Protein AF-A0A409X8K0-F1 (afdb_monomer_lite)

Secondary structure (DSSP, 8-state):
---------------PPPHHHHHHHHHHHTS-S-HHHHHHHHH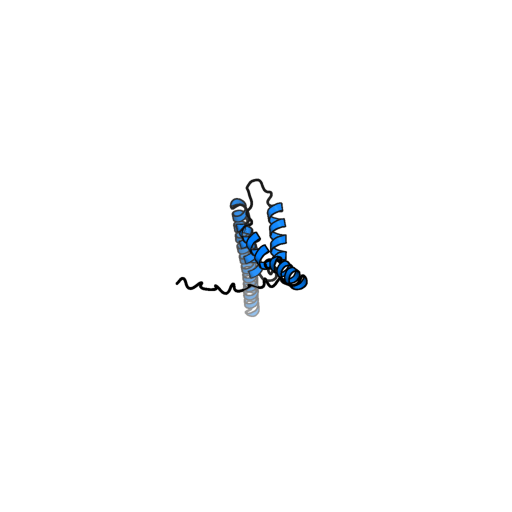HH----TTS-HHHHHHHHHHHHHHTT---SSHHHHHHHHHHHHHHS-HHHHHHHHHHHHHHHHHHHHHHHHHHHHHHHHHHHHHHHHT-

Structure (mmCIF, N/CA/C/O backbone):
data_AF-A0A409X8K0-F1
#
_entry.id   AF-A0A409X8K0-F1
#
loop_
_atom_site.group_PDB
_atom_site.id
_atom_site.type_symbol
_atom_site.label_atom_id
_atom_site.label_alt_id
_atom_site.label_comp_id
_atom_site.label_asym_id
_atom_site.label_entity_id
_atom_site.label_seq_id
_atom_site.pdbx_PDB_ins_code
_atom_site.Cartn_x
_atom_site.Cartn_y
_atom_site.Cartn_z
_atom_site.occupancy
_atom_site.B_iso_or_equiv
_atom_site.auth_seq_id
_atom_site.auth_comp_id
_atom_site.auth_asym_id
_atom_site.auth_atom_id
_atom_site.pdbx_PDB_model_num
ATOM 1 N N . MET A 1 1 ? 76.490 24.840 -34.925 1.00 41.62 1 MET A N 1
ATOM 2 C CA . MET A 1 1 ? 76.430 24.156 -33.615 1.00 41.62 1 MET A CA 1
ATOM 3 C C . MET A 1 1 ? 74.956 24.057 -33.229 1.00 41.62 1 MET A C 1
ATOM 5 O O . MET A 1 1 ? 74.386 25.059 -32.830 1.00 41.62 1 MET A O 1
ATOM 9 N N . ILE A 1 2 ? 74.296 22.920 -33.472 1.00 39.78 2 ILE A N 1
ATOM 10 C CA . ILE A 1 2 ? 72.886 22.712 -33.094 1.00 39.78 2 ILE A CA 1
ATOM 11 C C . ILE A 1 2 ? 72.825 21.398 -32.321 1.00 39.78 2 ILE A C 1
ATOM 13 O O . ILE A 1 2 ? 73.057 20.325 -32.876 1.00 39.78 2 ILE A O 1
ATOM 17 N N . SER A 1 3 ? 72.592 21.518 -31.015 1.00 45.78 3 SER A N 1
ATOM 18 C CA . SER A 1 3 ? 72.443 20.399 -30.090 1.00 45.78 3 SER A CA 1
ATOM 19 C C . SER A 1 3 ? 71.072 19.762 -30.308 1.00 45.78 3 SER A C 1
ATOM 21 O O . SER A 1 3 ? 70.040 20.393 -30.089 1.00 45.78 3 SER A O 1
ATOM 23 N N . ARG A 1 4 ? 71.055 18.522 -30.803 1.00 48.59 4 ARG A N 1
ATOM 24 C CA . ARG A 1 4 ? 69.833 17.748 -31.036 1.00 48.59 4 ARG A CA 1
ATOM 25 C C . ARG A 1 4 ? 69.421 17.109 -29.710 1.00 48.59 4 ARG A C 1
ATOM 27 O O . ARG A 1 4 ? 69.979 16.084 -29.324 1.00 48.59 4 ARG A O 1
ATOM 34 N N . MET A 1 5 ? 68.472 17.726 -29.006 1.00 49.81 5 MET A N 1
ATOM 35 C CA . MET A 1 5 ? 67.848 17.121 -27.828 1.00 49.81 5 MET A CA 1
ATOM 36 C C . MET A 1 5 ? 67.133 15.836 -28.257 1.00 49.81 5 MET A C 1
ATOM 38 O O . MET A 1 5 ? 66.250 15.849 -29.112 1.00 49.81 5 MET A O 1
ATOM 42 N N . ARG A 1 6 ? 67.581 14.706 -27.711 1.00 45.50 6 ARG A N 1
ATOM 43 C CA . ARG A 1 6 ? 67.002 13.385 -27.943 1.00 45.50 6 ARG A CA 1
ATOM 44 C C . ARG A 1 6 ? 65.897 13.199 -26.899 1.00 45.50 6 ARG A C 1
ATOM 46 O O . ARG A 1 6 ? 66.184 12.806 -25.773 1.00 45.50 6 ARG A O 1
ATOM 53 N N . GLU A 1 7 ? 64.662 13.546 -27.256 1.00 51.97 7 GLU A N 1
ATOM 54 C CA . GLU A 1 7 ? 63.473 13.227 -26.457 1.00 51.97 7 GLU A CA 1
ATOM 55 C C . GLU A 1 7 ? 63.379 11.709 -26.275 1.00 51.97 7 GLU A C 1
ATOM 57 O O . GLU A 1 7 ? 63.267 10.939 -27.231 1.00 51.97 7 GLU A O 1
ATOM 62 N N . THR A 1 8 ? 63.461 11.262 -25.027 1.00 49.59 8 THR A N 1
ATOM 63 C CA . THR A 1 8 ? 63.184 9.885 -24.641 1.00 49.59 8 THR A CA 1
ATOM 64 C C . THR A 1 8 ? 61.677 9.676 -24.682 1.00 49.59 8 THR A C 1
ATOM 66 O O . THR A 1 8 ? 60.960 9.944 -23.720 1.00 49.59 8 THR A O 1
ATOM 69 N N . ALA A 1 9 ? 61.183 9.194 -25.823 1.00 54.50 9 ALA A N 1
ATOM 70 C CA . ALA A 1 9 ? 59.825 8.689 -25.950 1.00 54.50 9 ALA A CA 1
ATOM 71 C C . ALA A 1 9 ? 59.612 7.583 -24.903 1.00 54.50 9 ALA A C 1
ATOM 73 O O . ALA A 1 9 ? 60.082 6.453 -25.064 1.00 54.50 9 ALA A O 1
ATOM 74 N N . ARG A 1 10 ? 58.940 7.914 -23.795 1.00 58.91 10 ARG A N 1
ATOM 75 C CA . ARG A 1 10 ? 58.454 6.919 -22.839 1.00 58.91 10 ARG A CA 1
ATOM 76 C C . ARG A 1 10 ? 57.471 6.037 -23.600 1.00 58.91 10 ARG A C 1
ATOM 78 O O . ARG A 1 10 ? 56.358 6.467 -23.889 1.00 58.91 10 ARG A O 1
ATOM 85 N N . LYS A 1 11 ? 57.900 4.823 -23.956 1.00 54.91 11 LYS A N 1
ATOM 86 C CA . LYS A 1 11 ? 57.008 3.750 -24.399 1.00 54.91 11 LYS A CA 1
ATOM 87 C C . LYS A 1 11 ? 56.011 3.513 -23.270 1.00 54.91 11 LYS A C 1
ATOM 89 O O . LYS A 1 11 ? 56.343 2.865 -22.284 1.00 54.91 11 LYS A O 1
ATOM 94 N N . GLN A 1 12 ? 54.825 4.099 -23.380 1.00 61.06 12 GLN A N 1
ATOM 95 C CA . GLN A 1 12 ? 53.693 3.692 -22.566 1.00 61.06 12 GLN A CA 1
ATOM 96 C C . GLN A 1 12 ? 53.283 2.326 -23.101 1.00 61.06 12 GLN A C 1
ATOM 98 O O . GLN A 1 12 ? 52.688 2.216 -24.171 1.00 61.06 12 GLN A O 1
ATOM 103 N N . THR A 1 13 ? 53.722 1.277 -22.416 1.00 52.31 13 THR A N 1
ATOM 104 C CA . THR A 1 13 ? 53.214 -0.067 -22.652 1.00 52.31 13 THR A CA 1
ATOM 105 C C . THR A 1 13 ? 51.751 -0.035 -22.238 1.00 52.31 13 THR A C 1
ATOM 107 O O . THR A 1 13 ? 51.448 0.183 -21.069 1.00 52.31 13 THR A O 1
ATOM 110 N N . ILE A 1 14 ? 50.846 -0.150 -23.207 1.00 60.72 14 ILE A N 1
ATOM 111 C CA . ILE A 1 14 ? 49.424 -0.319 -22.924 1.00 60.72 14 ILE A CA 1
ATOM 112 C C . ILE A 1 14 ? 49.300 -1.717 -22.321 1.00 60.72 14 ILE A C 1
ATOM 114 O O . ILE A 1 14 ? 49.441 -2.710 -23.037 1.00 60.72 14 ILE A O 1
ATOM 118 N N . GLU A 1 15 ? 49.139 -1.792 -21.002 1.00 67.25 15 GLU A N 1
ATOM 119 C CA . GLU A 1 15 ? 48.734 -3.027 -20.338 1.00 67.25 15 GLU A CA 1
ATOM 120 C C . GLU A 1 15 ? 47.298 -3.312 -20.764 1.00 67.25 15 GLU A C 1
ATOM 122 O O . GLU A 1 15 ? 46.357 -2.620 -20.376 1.00 67.25 15 GLU A O 1
ATOM 127 N N . TRP A 1 16 ? 47.151 -4.286 -21.654 1.00 65.25 16 TRP A N 1
ATOM 128 C CA . TRP A 1 16 ? 45.851 -4.836 -21.984 1.00 65.25 16 TRP A CA 1
ATOM 129 C C . TRP A 1 16 ? 45.476 -5.786 -20.857 1.00 65.25 16 TRP A C 1
ATOM 131 O O . TRP A 1 16 ? 46.192 -6.757 -20.610 1.00 65.25 16 TRP A O 1
ATOM 141 N N . ASP A 1 17 ? 44.376 -5.473 -20.178 1.00 75.25 17 ASP A N 1
ATOM 142 C CA . ASP A 1 17 ? 43.724 -6.383 -19.242 1.00 75.25 17 ASP A CA 1
ATOM 143 C C . ASP A 1 17 ? 43.599 -7.776 -19.877 1.00 75.25 17 ASP A C 1
ATOM 145 O O . ASP A 1 17 ? 43.347 -7.908 -21.084 1.00 75.25 17 ASP A O 1
ATOM 149 N N . THR A 1 18 ? 43.764 -8.825 -19.073 1.00 85.38 18 THR A N 1
ATOM 150 C CA . THR A 1 18 ? 43.462 -10.172 -19.556 1.00 85.38 18 THR A CA 1
ATOM 151 C C . THR A 1 18 ? 41.972 -10.277 -19.891 1.00 85.38 18 THR A C 1
ATOM 153 O O . THR A 1 18 ? 41.151 -9.487 -19.419 1.00 85.38 18 THR A O 1
ATOM 156 N N . LEU A 1 19 ? 41.589 -11.254 -20.719 1.00 80.00 19 LEU A N 1
ATOM 157 C CA . LEU A 1 19 ? 40.172 -11.497 -21.004 1.00 80.00 19 LEU A CA 1
ATOM 158 C C . LEU A 1 19 ? 39.372 -11.714 -19.709 1.00 80.00 19 LEU A C 1
ATOM 160 O O . LEU A 1 19 ? 38.243 -11.244 -19.612 1.00 80.00 19 LEU A O 1
ATOM 164 N N . ASP A 1 20 ? 39.977 -12.362 -18.715 1.00 84.75 20 ASP A N 1
ATOM 165 C CA . ASP A 1 20 ? 39.365 -12.597 -17.410 1.00 84.75 20 ASP A CA 1
ATOM 166 C C . ASP A 1 20 ? 39.173 -11.288 -16.632 1.00 84.75 20 ASP A C 1
ATOM 168 O O . ASP A 1 20 ? 38.080 -11.043 -16.127 1.00 84.75 20 ASP A O 1
ATOM 172 N N . ASP A 1 21 ? 40.169 -10.396 -16.621 1.00 86.81 21 ASP A N 1
ATOM 173 C CA . ASP A 1 21 ? 40.047 -9.066 -16.003 1.00 86.81 21 ASP A CA 1
ATOM 174 C C . ASP A 1 21 ? 38.992 -8.204 -16.709 1.00 86.81 21 ASP A C 1
ATOM 176 O O . ASP A 1 21 ? 38.237 -7.472 -16.065 1.00 86.81 21 ASP A O 1
ATOM 180 N N . PHE A 1 22 ? 38.909 -8.291 -18.040 1.00 83.62 22 PHE A N 1
ATOM 181 C CA . PHE A 1 22 ? 37.873 -7.612 -18.811 1.00 83.62 22 PHE A CA 1
ATOM 182 C C . PHE A 1 22 ? 36.487 -8.156 -18.469 1.00 83.62 22 PHE A C 1
ATOM 184 O O . PHE A 1 22 ? 35.573 -7.369 -18.236 1.00 83.62 22 PHE A O 1
ATOM 191 N N . LEU A 1 23 ? 36.319 -9.480 -18.426 1.00 83.00 23 LEU A N 1
ATOM 192 C CA . LEU A 1 23 ? 35.045 -10.112 -18.097 1.00 83.00 23 LEU A CA 1
ATOM 193 C C . LEU A 1 23 ? 34.636 -9.823 -16.655 1.00 83.00 23 LEU A C 1
ATOM 195 O O . LEU A 1 23 ? 33.467 -9.530 -16.426 1.00 83.00 23 LEU A O 1
ATOM 199 N N . ASP A 1 24 ? 35.566 -9.820 -15.703 1.00 83.25 24 ASP A N 1
ATOM 200 C CA . ASP A 1 24 ? 35.279 -9.466 -14.315 1.00 83.25 24 ASP A CA 1
ATOM 201 C C . ASP A 1 24 ? 34.870 -7.993 -14.193 1.00 83.25 24 ASP A C 1
ATOM 203 O O . ASP A 1 24 ? 33.818 -7.681 -13.637 1.00 83.25 24 ASP A O 1
ATOM 207 N N . LYS A 1 25 ? 35.609 -7.065 -14.816 1.00 81.00 25 LYS A N 1
ATOM 208 C CA . LYS A 1 25 ? 35.229 -5.641 -14.869 1.00 81.00 25 LYS A CA 1
ATOM 209 C C . LYS A 1 25 ? 33.900 -5.424 -15.591 1.00 81.00 25 LYS A C 1
ATOM 211 O O . LYS A 1 25 ? 33.107 -4.590 -15.161 1.00 81.00 25 LYS A O 1
ATOM 216 N N . PHE A 1 26 ? 33.632 -6.170 -16.660 1.00 77.81 26 PHE A N 1
ATOM 217 C CA . PHE A 1 26 ? 32.382 -6.121 -17.413 1.00 77.81 26 PHE A CA 1
ATOM 218 C C . PHE A 1 26 ? 31.219 -6.626 -16.557 1.00 77.81 26 PHE A C 1
ATOM 220 O O . PHE A 1 26 ? 30.237 -5.912 -16.370 1.00 77.81 26 PHE A O 1
ATOM 227 N N . HIS A 1 27 ? 31.341 -7.809 -15.958 1.00 70.38 27 HIS A N 1
ATOM 228 C CA . HIS A 1 27 ? 30.341 -8.345 -15.042 1.00 70.38 27 HIS A CA 1
ATOM 229 C C . HIS A 1 27 ? 30.116 -7.417 -13.850 1.00 70.38 27 HIS A C 1
ATOM 231 O O . HIS A 1 27 ? 28.963 -7.169 -13.513 1.00 70.38 27 HIS A O 1
ATOM 237 N N . ASN A 1 28 ? 31.176 -6.820 -13.300 1.00 71.56 28 ASN A N 1
ATOM 238 C CA . ASN A 1 28 ? 31.095 -5.835 -12.225 1.00 71.56 28 ASN A CA 1
ATOM 239 C C . ASN A 1 28 ? 30.420 -4.522 -12.654 1.00 71.56 28 ASN A C 1
ATOM 241 O O . ASN A 1 28 ? 29.660 -3.937 -11.881 1.00 71.56 28 ASN A O 1
ATOM 245 N N . ALA A 1 29 ? 30.629 -4.076 -13.895 1.00 69.19 29 ALA A N 1
ATOM 246 C CA . ALA A 1 29 ? 29.956 -2.910 -14.467 1.00 69.19 29 ALA A CA 1
ATOM 247 C C . ALA A 1 29 ? 28.459 -3.155 -14.722 1.00 69.19 29 ALA A C 1
ATOM 249 O O . ALA A 1 29 ? 27.661 -2.217 -14.673 1.00 69.19 29 ALA A O 1
ATOM 250 N N . PHE A 1 30 ? 28.073 -4.412 -14.959 1.00 61.88 30 PHE A N 1
ATOM 251 C CA . PHE A 1 30 ? 26.683 -4.853 -15.079 1.00 61.88 30 PHE A CA 1
ATOM 252 C C . PHE A 1 30 ? 26.134 -5.497 -13.797 1.00 61.88 30 PHE A C 1
ATOM 254 O O . PHE A 1 30 ? 24.996 -5.981 -13.810 1.00 61.88 30 PHE A O 1
ATOM 261 N N . THR A 1 31 ? 26.884 -5.468 -12.682 1.00 64.25 31 THR A N 1
ATOM 262 C CA . THR A 1 31 ? 26.384 -5.899 -11.374 1.00 64.25 31 THR A CA 1
ATOM 263 C C . THR A 1 31 ? 25.098 -5.129 -11.118 1.00 64.25 31 THR A C 1
ATOM 265 O O . THR A 1 31 ? 25.102 -3.899 -11.240 1.00 64.25 31 THR A O 1
ATOM 268 N N . PRO A 1 32 ? 23.978 -5.814 -10.815 1.00 58.81 32 PRO A N 1
ATOM 269 C CA . PRO A 1 32 ? 22.696 -5.155 -10.665 1.00 58.81 32 PRO A CA 1
ATOM 270 C C . PRO A 1 32 ? 22.874 -4.000 -9.694 1.00 58.81 32 PRO A C 1
ATOM 272 O O . PRO A 1 32 ? 23.252 -4.221 -8.544 1.00 58.81 32 PRO A O 1
ATOM 275 N N . MET A 1 33 ? 22.628 -2.774 -10.161 1.00 58.66 33 MET A N 1
ATOM 276 C CA . MET A 1 33 ? 22.452 -1.624 -9.287 1.00 58.66 33 MET A CA 1
ATOM 277 C C . MET A 1 33 ? 21.486 -2.090 -8.206 1.00 58.66 33 MET A C 1
ATOM 279 O O . MET A 1 33 ? 20.345 -2.373 -8.565 1.00 58.66 33 MET A O 1
ATOM 283 N N . ASP A 1 34 ? 21.997 -2.285 -6.979 1.00 71.12 34 ASP A N 1
ATOM 284 C CA . ASP A 1 34 ? 21.363 -3.033 -5.882 1.00 71.12 34 ASP A CA 1
ATOM 285 C C . ASP A 1 34 ? 19.854 -3.158 -6.104 1.00 71.12 34 ASP A C 1
ATOM 287 O O . ASP A 1 34 ? 19.151 -2.144 -6.075 1.00 71.12 34 ASP A O 1
ATOM 291 N N . LYS A 1 35 ? 19.375 -4.365 -6.454 1.00 77.31 35 LYS A N 1
ATOM 292 C CA . LYS A 1 35 ? 17.986 -4.588 -6.907 1.00 77.31 35 LYS A CA 1
ATOM 293 C C . LYS A 1 35 ? 16.986 -3.976 -5.927 1.00 77.31 35 LYS A C 1
ATOM 295 O O . LYS A 1 35 ? 15.972 -3.431 -6.359 1.00 77.31 35 LYS A O 1
ATOM 300 N N . THR A 1 36 ? 17.346 -3.974 -4.646 1.00 83.38 36 THR A N 1
ATOM 301 C CA . THR A 1 36 ? 16.643 -3.309 -3.554 1.00 83.38 36 THR A CA 1
ATOM 302 C C . THR A 1 36 ? 16.559 -1.800 -3.773 1.00 83.38 36 THR A C 1
ATOM 304 O O . THR A 1 36 ? 15.472 -1.228 -3.862 1.00 83.38 36 THR A O 1
ATOM 307 N N . ARG A 1 37 ? 17.711 -1.139 -3.929 1.00 84.62 37 ARG A N 1
ATOM 308 C CA . ARG A 1 37 ? 17.827 0.301 -4.197 1.00 84.62 37 ARG A CA 1
ATOM 309 C C . ARG A 1 37 ? 17.142 0.706 -5.501 1.00 84.62 37 ARG A C 1
ATOM 311 O O . ARG A 1 37 ? 16.478 1.739 -5.551 1.00 84.62 37 ARG A O 1
ATOM 318 N N . SER A 1 38 ? 17.288 -0.093 -6.553 1.00 89.06 38 SER A N 1
ATOM 319 C CA . SER A 1 38 ? 16.643 0.141 -7.847 1.00 89.06 38 SER A CA 1
ATOM 320 C C . SER A 1 38 ? 15.118 0.063 -7.727 1.00 89.06 38 SER A C 1
ATOM 322 O O . SER A 1 38 ? 14.413 0.990 -8.129 1.00 89.06 38 SER A O 1
ATOM 324 N N . ALA A 1 39 ? 14.602 -0.981 -7.071 1.00 91.12 39 ALA A N 1
ATOM 325 C CA . ALA A 1 39 ? 13.176 -1.130 -6.814 1.00 91.12 39 ALA A CA 1
ATOM 326 C C . ALA A 1 39 ? 12.626 0.013 -5.950 1.00 91.12 39 ALA A C 1
ATOM 328 O O . ALA A 1 39 ? 11.582 0.574 -6.276 1.00 91.12 39 ALA A O 1
ATOM 329 N N . MET A 1 40 ? 13.356 0.429 -4.911 1.00 91.44 40 MET A N 1
ATOM 330 C CA . MET A 1 40 ? 12.984 1.574 -4.079 1.00 91.44 40 MET A CA 1
ATOM 331 C C . MET A 1 40 ? 12.891 2.873 -4.897 1.00 91.44 40 MET A C 1
ATOM 333 O O . MET A 1 40 ? 11.913 3.616 -4.780 1.00 91.44 40 MET A O 1
ATOM 337 N N . ASN A 1 41 ? 13.864 3.135 -5.773 1.00 91.19 41 ASN A N 1
ATOM 338 C CA . ASN A 1 41 ? 13.838 4.300 -6.661 1.00 91.19 41 ASN A CA 1
ATOM 339 C C . ASN A 1 41 ? 12.634 4.266 -7.617 1.00 91.19 41 ASN A C 1
ATOM 341 O O . ASN A 1 41 ? 11.979 5.288 -7.837 1.00 91.19 41 ASN A O 1
ATOM 345 N N . GLU A 1 42 ? 12.305 3.094 -8.159 1.00 94.38 42 GLU A N 1
ATOM 346 C CA . GLU A 1 42 ? 11.133 2.907 -9.017 1.00 94.38 42 GLU A CA 1
ATOM 347 C C . GLU A 1 42 ? 9.814 3.105 -8.252 1.00 94.38 42 GLU A C 1
ATOM 349 O O . GLU A 1 42 ? 8.907 3.753 -8.775 1.00 94.38 42 GLU A O 1
ATOM 354 N N . ILE A 1 43 ? 9.707 2.644 -6.998 1.00 94.31 43 ILE A N 1
ATOM 355 C CA . ILE A 1 43 ? 8.539 2.909 -6.134 1.00 94.31 43 ILE A CA 1
ATOM 356 C C . ILE A 1 43 ? 8.352 4.415 -5.950 1.00 94.31 43 ILE A C 1
ATOM 358 O O . ILE A 1 43 ? 7.245 4.932 -6.109 1.00 94.31 43 ILE A O 1
ATOM 362 N N . GLN A 1 44 ? 9.433 5.142 -5.656 1.00 92.50 44 GLN A N 1
ATOM 363 C CA . GLN A 1 44 ? 9.372 6.590 -5.448 1.00 92.50 44 GLN A CA 1
ATOM 364 C C . GLN A 1 44 ? 8.908 7.347 -6.695 1.00 92.50 44 GLN A C 1
ATOM 366 O O . GLN A 1 44 ? 8.244 8.381 -6.566 1.00 92.50 44 GLN A O 1
ATOM 371 N N . ARG A 1 45 ? 9.220 6.830 -7.887 1.00 94.69 45 ARG A N 1
ATOM 372 C CA . ARG A 1 45 ? 8.846 7.407 -9.188 1.00 94.69 45 ARG A CA 1
ATOM 373 C C . ARG A 1 45 ? 7.497 6.919 -9.710 1.00 94.69 45 ARG A C 1
ATOM 375 O O . ARG A 1 45 ? 6.940 7.546 -10.610 1.00 94.69 45 ARG A O 1
ATOM 382 N N . LEU A 1 46 ? 6.951 5.836 -9.158 1.00 95.62 46 LEU A N 1
ATOM 383 C CA . LEU A 1 46 ? 5.678 5.273 -9.590 1.00 95.62 46 LEU A CA 1
ATOM 384 C C . LEU A 1 46 ? 4.555 6.292 -9.381 1.00 95.62 46 LEU A C 1
ATOM 386 O O . LEU A 1 46 ? 4.319 6.748 -8.263 1.00 95.62 46 LEU A O 1
ATOM 390 N N . ARG A 1 47 ? 3.861 6.659 -10.460 1.00 95.81 47 ARG A N 1
ATOM 391 C CA . ARG A 1 47 ? 2.718 7.581 -10.437 1.00 95.81 47 ARG A CA 1
ATOM 392 C C . ARG A 1 47 ? 1.641 7.107 -11.407 1.00 95.81 47 ARG A C 1
ATOM 394 O O . ARG A 1 47 ? 1.921 6.853 -12.580 1.00 95.81 47 ARG A O 1
ATOM 401 N N . GLN A 1 48 ? 0.403 7.024 -10.934 1.00 95.81 48 GLN A N 1
ATOM 402 C CA . GLN A 1 48 ? -0.757 6.721 -11.757 1.00 95.81 48 GLN A CA 1
ATOM 403 C C . GLN A 1 48 ? -1.036 7.885 -12.706 1.00 95.81 48 GLN A C 1
ATOM 405 O O . GLN A 1 48 ? -1.276 9.014 -12.282 1.00 95.81 48 GLN A O 1
ATOM 410 N N . LYS A 1 49 ? -1.059 7.592 -14.007 1.00 93.81 49 LYS A N 1
ATOM 411 C CA . LYS A 1 49 ? -1.551 8.531 -15.020 1.00 93.81 49 LYS A CA 1
ATOM 412 C C . LYS A 1 49 ? -3.078 8.403 -15.143 1.00 93.81 49 LYS A C 1
ATOM 414 O O . LYS A 1 49 ? -3.579 7.293 -14.978 1.00 93.81 49 LYS A O 1
ATOM 419 N N . PRO A 1 50 ? -3.821 9.465 -15.513 1.00 89.75 50 PRO A N 1
ATOM 420 C CA . PRO A 1 50 ? -5.292 9.443 -15.556 1.00 89.75 50 PRO A CA 1
ATOM 421 C C . PRO A 1 50 ? -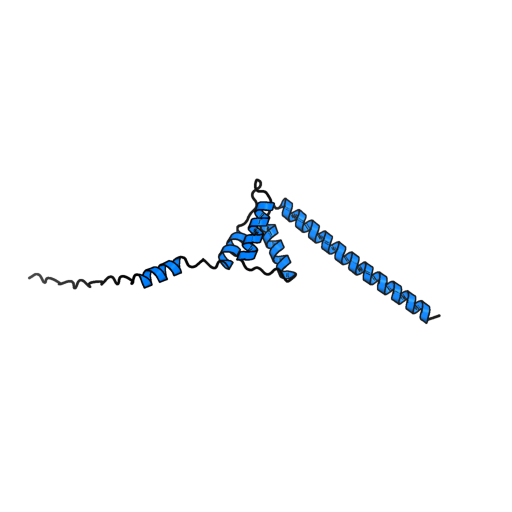5.912 8.314 -16.394 1.00 89.75 50 PRO A C 1
ATOM 423 O O . PRO A 1 50 ? -6.986 7.825 -16.072 1.00 89.75 50 PRO A O 1
ATOM 426 N N . LYS A 1 51 ? -5.226 7.886 -17.460 1.00 92.81 51 LYS A N 1
ATOM 427 C CA . LYS A 1 51 ? -5.683 6.822 -18.371 1.00 92.81 51 LYS A CA 1
ATOM 428 C C . LYS A 1 51 ? -5.237 5.414 -17.951 1.00 92.81 51 LYS A C 1
ATOM 430 O O . LYS A 1 51 ? -5.598 4.444 -18.609 1.00 92.81 51 LYS A O 1
ATOM 435 N N . ILE A 1 52 ? -4.420 5.291 -16.902 1.00 93.25 52 ILE A N 1
ATOM 436 C CA . ILE A 1 52 ? -3.908 4.006 -16.421 1.00 93.25 52 ILE A CA 1
ATOM 437 C C . ILE A 1 52 ? -4.827 3.480 -15.319 1.00 93.25 52 ILE A C 1
ATOM 439 O O . ILE A 1 52 ? -5.105 4.163 -14.328 1.00 93.25 52 ILE A O 1
ATOM 443 N N . LYS A 1 53 ? -5.260 2.231 -15.499 1.00 94.94 53 LYS A N 1
ATOM 444 C CA . LYS A 1 53 ? -6.037 1.467 -14.525 1.00 94.94 53 LYS A CA 1
ATOM 445 C C . LYS A 1 53 ? -5.277 1.325 -13.205 1.00 94.94 53 LYS A C 1
ATOM 447 O O . LYS A 1 53 ? -4.064 1.104 -13.196 1.00 94.94 53 LYS A O 1
ATOM 452 N N . VAL A 1 54 ? -5.985 1.447 -12.084 1.00 92.81 54 VAL A N 1
ATOM 453 C CA . VAL A 1 54 ? -5.364 1.383 -10.752 1.00 92.81 54 VAL A CA 1
ATOM 454 C C . VAL A 1 54 ? -4.762 0.001 -10.486 1.00 92.81 54 VAL A C 1
ATOM 456 O O . VAL A 1 54 ? -3.714 -0.097 -9.858 1.00 92.81 54 VAL A O 1
ATOM 459 N N . GLU A 1 55 ? -5.345 -1.056 -11.049 1.00 94.81 55 GLU A N 1
ATOM 460 C CA . GLU A 1 55 ? -4.876 -2.439 -10.945 1.00 94.81 55 GLU A CA 1
ATOM 461 C C . GLU A 1 55 ? -3.459 -2.599 -11.505 1.00 94.81 55 GLU A C 1
ATOM 463 O O . GLU A 1 55 ? -2.627 -3.291 -10.921 1.00 94.81 55 GLU A O 1
ATOM 468 N N . THR A 1 56 ? -3.140 -1.898 -12.598 1.00 95.94 56 THR A N 1
ATOM 469 C CA . THR A 1 56 ? -1.787 -1.886 -13.171 1.00 95.94 56 THR A CA 1
ATOM 470 C C . THR A 1 56 ? -0.781 -1.275 -12.197 1.00 95.94 56 THR A C 1
ATOM 472 O O . THR A 1 56 ? 0.330 -1.785 -12.050 1.00 95.94 56 THR A O 1
ATOM 475 N N . ILE A 1 57 ? -1.174 -0.206 -11.501 1.00 96.25 57 ILE A N 1
ATOM 476 C CA . ILE A 1 57 ? -0.337 0.448 -10.490 1.00 96.25 57 ILE A CA 1
ATOM 477 C C . ILE A 1 57 ? -0.184 -0.446 -9.262 1.00 96.25 57 ILE A C 1
ATOM 479 O O . ILE A 1 57 ? 0.932 -0.600 -8.782 1.00 96.25 57 ILE A O 1
ATOM 483 N N . ILE A 1 58 ? -1.259 -1.095 -8.806 1.00 95.19 58 ILE A N 1
ATOM 484 C CA . ILE A 1 58 ? -1.233 -2.046 -7.686 1.00 95.19 58 ILE A CA 1
ATOM 485 C C . ILE A 1 58 ? -0.276 -3.201 -7.982 1.00 95.19 58 ILE A C 1
ATOM 487 O O . ILE A 1 58 ? 0.582 -3.508 -7.157 1.00 95.19 58 ILE A O 1
ATOM 491 N N . ASN A 1 59 ? -0.387 -3.824 -9.155 1.00 96.75 59 ASN A N 1
ATOM 492 C CA . ASN A 1 59 ? 0.455 -4.962 -9.517 1.00 96.75 59 ASN A CA 1
ATOM 493 C C . ASN A 1 59 ? 1.928 -4.558 -9.628 1.00 96.75 59 ASN A C 1
ATOM 495 O O . ASN A 1 59 ? 2.794 -5.245 -9.088 1.00 96.75 59 ASN A O 1
ATOM 499 N N . ARG A 1 60 ? 2.217 -3.409 -10.258 1.00 95.62 60 ARG A N 1
ATOM 500 C CA . ARG A 1 60 ? 3.588 -2.887 -10.342 1.00 95.62 60 ARG A CA 1
ATOM 501 C C . ARG A 1 60 ? 4.141 -2.523 -8.966 1.00 95.62 60 ARG A C 1
ATOM 503 O O . ARG A 1 60 ? 5.289 -2.836 -8.680 1.00 95.62 60 ARG A O 1
ATOM 510 N N . PHE A 1 61 ? 3.332 -1.905 -8.112 1.00 95.62 61 PHE A N 1
ATOM 511 C CA . PHE A 1 61 ? 3.722 -1.569 -6.748 1.00 95.62 61 PHE A CA 1
ATOM 512 C C . PHE A 1 61 ? 4.060 -2.828 -5.940 1.00 95.62 61 PHE A C 1
ATOM 514 O O . PHE A 1 61 ? 5.145 -2.897 -5.376 1.00 95.62 61 PHE A O 1
ATOM 521 N N . LYS A 1 62 ? 3.197 -3.855 -5.952 1.00 94.25 62 LYS A N 1
ATOM 522 C CA . LYS A 1 62 ? 3.441 -5.138 -5.263 1.00 94.25 62 LYS A CA 1
ATOM 523 C C . LYS A 1 62 ? 4.742 -5.805 -5.708 1.00 94.25 62 LYS A C 1
ATOM 525 O O . LYS A 1 62 ? 5.516 -6.247 -4.865 1.00 94.25 62 LYS A O 1
ATOM 530 N N . LEU A 1 63 ? 4.992 -5.842 -7.017 1.00 94.12 63 LEU A N 1
ATOM 531 C CA . LEU A 1 63 ? 6.226 -6.402 -7.569 1.00 94.12 63 LEU A CA 1
ATOM 532 C C . LEU A 1 63 ? 7.462 -5.663 -7.039 1.00 94.12 63 LEU A C 1
ATOM 534 O O . LEU A 1 63 ? 8.414 -6.288 -6.582 1.00 94.12 63 LEU A O 1
ATOM 538 N N . LEU A 1 64 ? 7.434 -4.329 -7.072 1.00 93.81 64 LEU A N 1
ATOM 539 C CA . LEU A 1 64 ? 8.555 -3.515 -6.613 1.00 93.81 64 LEU A CA 1
ATOM 540 C C . LEU A 1 64 ? 8.769 -3.614 -5.100 1.00 93.81 64 LEU A C 1
ATOM 542 O O . LEU A 1 64 ? 9.912 -3.651 -4.664 1.00 93.81 64 LEU A O 1
ATOM 546 N N . VAL A 1 65 ? 7.699 -3.692 -4.308 1.00 92.62 65 VAL A N 1
ATOM 547 C CA . VAL A 1 65 ? 7.767 -3.920 -2.854 1.00 92.62 65 VAL A CA 1
ATOM 548 C C . VAL A 1 65 ? 8.484 -5.237 -2.548 1.00 92.62 65 VAL A C 1
ATOM 550 O O . VAL A 1 65 ? 9.373 -5.252 -1.700 1.00 92.62 65 VAL A O 1
ATOM 553 N N . GLY A 1 66 ? 8.165 -6.306 -3.288 1.00 90.00 66 GLY A N 1
ATOM 554 C CA . GLY A 1 66 ? 8.855 -7.593 -3.168 1.00 90.00 66 GLY A CA 1
ATOM 555 C C . GLY A 1 66 ? 10.335 -7.513 -3.557 1.00 90.00 66 GLY A C 1
ATOM 556 O O . GLY A 1 66 ? 11.190 -8.013 -2.835 1.00 90.00 66 GLY A O 1
ATOM 557 N N . HIS A 1 67 ? 10.665 -6.824 -4.653 1.00 89.62 67 HIS A N 1
ATOM 558 C CA . HIS A 1 67 ? 12.063 -6.616 -5.063 1.00 89.62 67 HIS A CA 1
ATOM 559 C C . HIS A 1 67 ? 12.859 -5.720 -4.105 1.00 89.62 67 HIS A C 1
ATOM 561 O O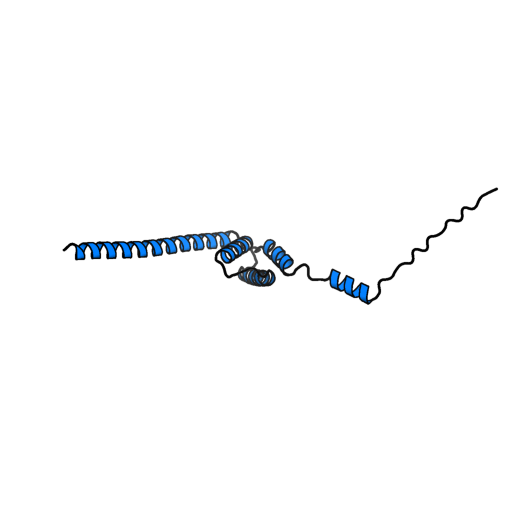 . HIS A 1 67 ? 14.071 -5.877 -3.988 1.00 89.62 67 HIS A O 1
ATOM 567 N N . ALA A 1 68 ? 12.190 -4.780 -3.437 1.00 88.81 68 ALA A N 1
ATOM 568 C CA . ALA A 1 68 ? 12.775 -3.906 -2.428 1.00 88.81 68 ALA A CA 1
ATOM 569 C C . ALA A 1 68 ? 12.887 -4.573 -1.047 1.00 88.81 68 ALA A C 1
ATOM 571 O O . ALA A 1 68 ? 13.357 -3.923 -0.117 1.00 88.81 68 ALA A O 1
ATOM 572 N N . ASN A 1 69 ? 12.448 -5.832 -0.911 1.00 85.88 69 ASN A N 1
ATOM 573 C CA . ASN A 1 69 ? 12.421 -6.580 0.345 1.00 85.88 69 ASN A CA 1
ATOM 574 C C . ASN A 1 69 ? 11.829 -5.763 1.510 1.00 85.88 69 ASN A C 1
ATOM 576 O O . ASN A 1 69 ? 12.360 -5.753 2.621 1.00 85.88 69 ASN A O 1
ATOM 580 N N . LEU A 1 70 ? 10.764 -5.004 1.234 1.00 85.88 70 LEU A N 1
ATOM 581 C CA . LEU A 1 70 ? 10.109 -4.199 2.259 1.00 85.88 70 LEU A CA 1
ATOM 582 C C . LEU A 1 70 ? 9.311 -5.113 3.182 1.00 85.88 70 LEU A C 1
ATOM 584 O O . LEU A 1 70 ? 8.527 -5.937 2.709 1.00 85.88 70 LEU A O 1
ATOM 588 N N . GLY A 1 71 ? 9.499 -4.929 4.490 1.00 81.00 71 GLY A N 1
ATOM 589 C CA . GLY A 1 71 ? 8.758 -5.660 5.509 1.00 81.00 71 GLY A CA 1
ATOM 590 C C . GLY A 1 71 ? 7.248 -5.519 5.321 1.00 81.00 71 GLY A C 1
ATOM 591 O O . GLY A 1 71 ? 6.751 -4.496 4.845 1.00 81.00 71 GLY A O 1
ATOM 592 N N . THR A 1 72 ? 6.515 -6.564 5.689 1.00 84.62 72 THR A N 1
ATOM 593 C CA . THR A 1 72 ? 5.043 -6.592 5.713 1.00 84.62 72 THR A CA 1
A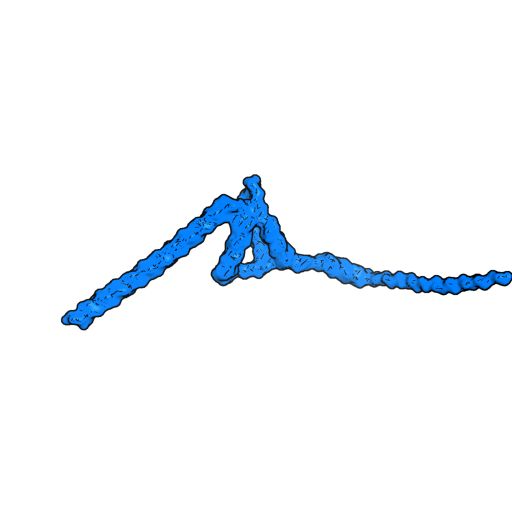TOM 594 C C . THR A 1 72 ? 4.533 -7.220 7.008 1.00 84.62 72 THR A C 1
ATOM 596 O O . THR A 1 72 ? 3.435 -7.765 7.041 1.00 84.62 72 THR A O 1
ATOM 599 N N . GLU A 1 73 ? 5.346 -7.219 8.063 1.00 84.50 73 GLU A N 1
ATOM 600 C CA . GLU A 1 73 ? 5.057 -7.972 9.286 1.00 84.50 73 GLU A CA 1
ATOM 601 C C . GLU A 1 73 ? 4.520 -7.058 10.385 1.00 84.50 73 GLU A C 1
ATOM 603 O O . GLU A 1 73 ? 3.580 -7.417 11.095 1.00 84.50 73 GLU A O 1
ATOM 608 N N . THR A 1 74 ? 5.061 -5.845 10.501 1.00 87.31 74 THR A N 1
ATOM 609 C CA . THR A 1 74 ? 4.709 -4.926 11.587 1.00 87.31 74 THR A CA 1
ATOM 610 C C . THR A 1 74 ? 3.672 -3.887 11.162 1.00 87.31 74 THR A C 1
ATOM 612 O O . THR A 1 74 ? 3.525 -3.551 9.987 1.00 87.31 74 THR A O 1
ATOM 615 N N . GLU A 1 75 ? 2.933 -3.315 12.117 1.00 83.75 75 GLU A N 1
ATOM 616 C CA . GLU A 1 75 ? 1.998 -2.210 11.835 1.00 83.75 75 GLU A CA 1
ATOM 617 C C . GLU A 1 75 ? 2.717 -0.977 11.244 1.00 83.75 75 GLU A C 1
ATOM 619 O O . GLU A 1 75 ? 2.160 -0.265 10.398 1.00 83.75 75 GLU A O 1
ATOM 624 N N . LEU A 1 76 ? 3.976 -0.755 11.638 1.00 82.69 76 LEU A N 1
ATOM 625 C CA . LEU A 1 76 ? 4.830 0.302 11.099 1.00 82.69 76 LEU A CA 1
ATOM 626 C C . LEU A 1 76 ? 5.135 0.065 9.613 1.00 82.69 76 LEU A C 1
ATOM 628 O O . LEU A 1 76 ? 4.991 0.988 8.807 1.00 82.69 76 LEU A O 1
ATOM 632 N N . ASP A 1 77 ? 5.458 -1.174 9.242 1.00 87.38 77 ASP A N 1
ATOM 633 C CA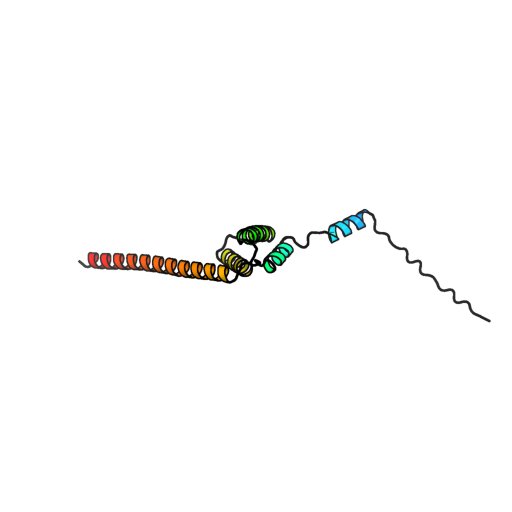 . ASP A 1 77 ? 5.710 -1.563 7.853 1.00 87.38 77 ASP A CA 1
ATOM 634 C C . ASP A 1 77 ? 4.488 -1.309 6.969 1.00 87.38 77 ASP A C 1
ATOM 636 O O . ASP A 1 77 ? 4.567 -0.645 5.932 1.00 87.38 77 ASP A O 1
ATOM 640 N N . HIS A 1 78 ? 3.316 -1.762 7.421 1.00 87.75 78 HIS A N 1
ATOM 641 C CA . HIS A 1 78 ? 2.058 -1.547 6.709 1.00 87.75 78 HIS A CA 1
ATOM 642 C C . HIS A 1 78 ? 1.748 -0.056 6.546 1.00 87.75 78 HIS A C 1
ATOM 644 O O . HIS A 1 78 ? 1.330 0.384 5.472 1.00 87.75 78 HIS A O 1
ATOM 650 N N . THR A 1 79 ? 1.986 0.746 7.585 1.00 89.19 79 THR A N 1
ATOM 651 C CA . THR A 1 79 ? 1.787 2.201 7.535 1.00 89.19 79 THR A CA 1
ATOM 652 C C . THR A 1 79 ? 2.716 2.855 6.511 1.00 89.19 79 THR A C 1
ATOM 654 O O . THR A 1 79 ? 2.286 3.718 5.734 1.00 89.19 79 THR A O 1
ATOM 657 N N . HIS A 1 80 ? 3.976 2.420 6.460 1.00 90.50 80 HIS A N 1
ATOM 658 C CA . HIS A 1 80 ? 4.950 2.903 5.489 1.00 90.50 80 HIS A CA 1
ATOM 659 C C . HIS A 1 80 ? 4.550 2.538 4.051 1.00 90.50 80 HIS A C 1
ATOM 661 O O . HIS A 1 80 ? 4.510 3.409 3.178 1.00 90.50 80 HIS A O 1
ATOM 667 N N . LEU A 1 81 ? 4.153 1.285 3.814 1.00 92.75 81 LEU A N 1
ATOM 668 C CA . LEU A 1 81 ? 3.699 0.804 2.507 1.00 92.75 81 LEU A CA 1
ATOM 669 C C . LEU A 1 81 ? 2.444 1.525 2.018 1.00 92.75 81 LEU A C 1
ATOM 671 O O . LEU A 1 81 ? 2.384 1.924 0.855 1.00 92.75 81 LEU A O 1
ATOM 675 N N . ILE A 1 82 ? 1.464 1.756 2.895 1.00 92.56 82 ILE A N 1
ATOM 676 C CA . ILE A 1 82 ? 0.261 2.520 2.539 1.00 92.56 82 ILE A CA 1
ATOM 677 C C . ILE A 1 82 ? 0.636 3.952 2.151 1.00 92.56 82 ILE A C 1
ATOM 679 O O . ILE A 1 82 ? 0.125 4.471 1.159 1.00 92.56 82 ILE A O 1
ATOM 683 N N . SER A 1 83 ? 1.563 4.575 2.880 1.00 92.31 83 SER A N 1
ATOM 684 C CA . SER A 1 83 ? 2.025 5.936 2.589 1.00 92.31 83 SER A CA 1
ATOM 685 C C . SER A 1 83 ? 2.741 6.026 1.236 1.00 92.31 83 SER A C 1
ATOM 687 O O . SER A 1 83 ? 2.514 6.966 0.470 1.00 92.31 83 SER A O 1
ATOM 689 N N . LEU A 1 84 ? 3.587 5.044 0.906 1.00 94.50 84 LEU A N 1
ATOM 690 C CA . LEU A 1 84 ? 4.226 4.945 -0.409 1.00 94.50 84 LEU A CA 1
ATOM 691 C C . LEU A 1 84 ? 3.194 4.709 -1.517 1.00 94.50 84 LEU A C 1
ATOM 693 O O . LEU A 1 84 ? 3.232 5.374 -2.554 1.00 94.50 84 LEU A O 1
ATOM 697 N N . PHE A 1 85 ? 2.232 3.817 -1.283 1.00 94.75 85 PHE A N 1
ATOM 698 C CA . PHE A 1 85 ? 1.192 3.506 -2.254 1.00 94.75 85 PHE A CA 1
ATOM 699 C C . PHE A 1 85 ? 0.283 4.710 -2.534 1.00 94.75 85 PHE A C 1
ATOM 701 O O . PHE A 1 85 ? 0.000 5.005 -3.695 1.00 94.75 85 PHE A O 1
ATOM 708 N N . GLN A 1 86 ? -0.110 5.468 -1.506 1.00 95.00 86 GLN A N 1
ATOM 709 C CA . GLN A 1 86 ? -0.906 6.692 -1.652 1.00 95.00 86 GLN A CA 1
ATOM 710 C C . GLN A 1 86 ? -0.226 7.730 -2.553 1.00 95.00 86 GLN A C 1
ATOM 712 O O . GLN A 1 86 ? -0.901 8.370 -3.356 1.00 95.00 86 GLN A O 1
ATOM 717 N N . LYS A 1 87 ? 1.106 7.856 -2.483 1.00 95.06 87 LYS A N 1
ATOM 718 C CA . LYS A 1 87 ? 1.884 8.732 -3.379 1.00 95.06 87 LYS A CA 1
ATOM 719 C C . LYS A 1 87 ? 1.915 8.235 -4.826 1.00 95.06 87 LYS A C 1
ATOM 721 O O . LYS A 1 87 ? 2.213 9.017 -5.726 1.00 95.06 87 LYS A O 1
ATOM 726 N N . SER A 1 88 ? 1.635 6.952 -5.052 1.00 94.75 88 SER A N 1
ATOM 727 C CA . SER A 1 88 ? 1.694 6.321 -6.371 1.00 94.75 88 SER A CA 1
ATOM 728 C C . SER A 1 88 ? 0.379 6.347 -7.150 1.00 94.75 88 SER A C 1
ATOM 730 O O . SER A 1 88 ? 0.395 6.112 -8.356 1.00 94.75 88 SER A O 1
ATOM 732 N N . ILE A 1 89 ? -0.746 6.671 -6.508 1.00 95.56 89 ILE A N 1
ATOM 733 C CA . ILE A 1 89 ? -2.081 6.697 -7.125 1.00 95.56 89 ILE A CA 1
ATOM 734 C C . ILE A 1 89 ? -2.621 8.121 -7.280 1.00 95.56 89 ILE A C 1
ATOM 736 O O . ILE A 1 89 ? -2.037 9.088 -6.794 1.00 95.56 89 ILE A O 1
ATOM 740 N N . LEU A 1 90 ? -3.756 8.262 -7.968 1.00 96.00 90 LEU A N 1
ATOM 741 C CA . LEU A 1 90 ? -4.413 9.560 -8.116 1.00 96.00 90 LEU A CA 1
ATOM 742 C C . LEU A 1 90 ? -4.843 10.139 -6.751 1.00 96.00 90 LEU A C 1
ATOM 744 O O . LEU A 1 90 ? -5.380 9.396 -5.922 1.00 96.00 90 LEU A O 1
ATOM 748 N N . PRO A 1 91 ? -4.725 11.468 -6.537 1.00 93.44 91 PRO A N 1
ATOM 749 C CA . PRO A 1 91 ? -5.101 12.108 -5.272 1.00 93.44 91 PRO A CA 1
ATOM 750 C C . PRO A 1 91 ? -6.544 11.823 -4.838 1.00 93.44 91 PRO A C 1
ATOM 752 O O . PRO A 1 91 ? -6.826 11.640 -3.657 1.00 93.44 91 PRO A O 1
ATOM 755 N N . THR A 1 92 ? -7.467 11.722 -5.796 1.00 93.00 92 THR A N 1
ATOM 756 C CA . THR A 1 92 ? -8.877 11.397 -5.535 1.00 93.00 92 THR A CA 1
ATOM 757 C C . THR A 1 92 ? -9.053 10.011 -4.915 1.00 93.00 92 THR A C 1
ATOM 759 O O . THR A 1 92 ? -9.901 9.834 -4.042 1.00 93.00 92 THR A O 1
ATOM 762 N N . LEU A 1 93 ? -8.242 9.034 -5.327 1.00 92.81 93 LEU A N 1
ATOM 763 C CA . LEU A 1 93 ? -8.240 7.686 -4.763 1.00 92.81 93 LEU A CA 1
ATOM 764 C C . LEU A 1 93 ? -7.496 7.649 -3.425 1.00 92.81 93 LEU A C 1
ATOM 766 O O . LEU A 1 93 ? -8.001 7.053 -2.475 1.00 92.81 93 LEU A O 1
ATOM 770 N N . ALA A 1 94 ? -6.360 8.343 -3.312 1.00 93.19 94 ALA A N 1
ATOM 771 C CA . ALA A 1 94 ? -5.623 8.463 -2.054 1.00 93.19 94 ALA A CA 1
ATOM 772 C C . ALA A 1 94 ? -6.501 9.047 -0.931 1.00 93.19 94 ALA A C 1
ATOM 774 O O . ALA A 1 94 ? -6.548 8.498 0.170 1.00 93.19 94 ALA A O 1
ATOM 775 N N . ASN A 1 95 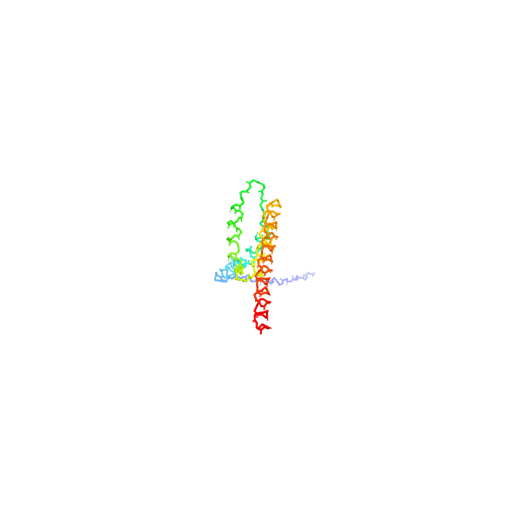? -7.293 10.080 -1.233 1.00 93.31 95 ASN A N 1
ATOM 776 C CA . ASN A 1 95 ? -8.236 10.672 -0.283 1.00 93.31 95 ASN A CA 1
ATOM 777 C C . ASN A 1 95 ? -9.306 9.677 0.191 1.00 93.31 95 ASN A C 1
ATOM 779 O O . ASN A 1 95 ? -9.653 9.662 1.372 1.00 93.31 95 ASN A O 1
ATOM 783 N N . LYS A 1 96 ? -9.806 8.805 -0.696 1.00 92.31 96 LYS A N 1
ATOM 784 C CA . LYS A 1 96 ? -10.754 7.748 -0.305 1.00 92.31 96 LYS A CA 1
ATOM 785 C C . LYS A 1 96 ? -10.121 6.756 0.674 1.00 92.31 96 LYS A C 1
ATOM 787 O O . LYS A 1 96 ? -10.769 6.391 1.653 1.00 92.31 96 LYS A O 1
ATOM 792 N N . ILE A 1 97 ? -8.859 6.374 0.456 1.00 90.25 97 ILE A N 1
ATOM 793 C CA . ILE A 1 97 ? -8.113 5.500 1.378 1.00 90.25 97 ILE A CA 1
ATOM 794 C C . ILE A 1 97 ? -7.995 6.158 2.759 1.00 90.25 97 ILE A C 1
ATOM 796 O O . ILE A 1 97 ? -8.321 5.522 3.760 1.00 90.25 97 ILE A O 1
ATOM 800 N N . ILE A 1 98 ? -7.615 7.440 2.821 1.00 89.12 98 ILE A N 1
ATOM 801 C CA . ILE A 1 98 ? -7.517 8.196 4.083 1.00 89.12 98 ILE A CA 1
ATOM 802 C C . ILE A 1 98 ? -8.859 8.197 4.831 1.00 89.12 98 ILE A C 1
ATOM 804 O O . ILE A 1 98 ? -8.903 7.979 6.045 1.00 89.12 98 ILE A O 1
ATOM 808 N N . THR A 1 99 ? -9.970 8.412 4.122 1.00 92.00 99 THR A N 1
ATOM 809 C CA . THR A 1 99 ? -11.308 8.385 4.728 1.00 92.00 99 THR A CA 1
ATOM 810 C C . THR A 1 99 ? -11.633 7.010 5.316 1.00 92.00 99 THR A C 1
ATOM 812 O O . THR A 1 99 ? -12.106 6.941 6.451 1.00 92.00 99 THR A O 1
ATOM 815 N N . ILE A 1 100 ? -11.338 5.918 4.604 1.00 88.94 100 ILE A N 1
ATOM 816 C CA . ILE A 1 100 ? -11.550 4.548 5.107 1.00 88.94 100 ILE A CA 1
ATOM 817 C C . ILE A 1 100 ? -10.704 4.289 6.361 1.00 88.94 100 ILE A C 1
ATOM 819 O O . ILE A 1 100 ? -11.231 3.814 7.366 1.00 88.94 100 ILE A O 1
ATOM 823 N N . GLN A 1 101 ? -9.422 4.670 6.352 1.00 89.00 101 GLN A N 1
ATOM 824 C CA . GLN A 1 101 ? -8.539 4.528 7.517 1.00 89.00 101 GLN A CA 1
ATOM 825 C C . GLN A 1 101 ? -9.072 5.288 8.740 1.00 89.00 101 GLN A C 1
ATOM 827 O O . GLN A 1 101 ? -9.050 4.778 9.862 1.00 89.00 101 GLN A O 1
ATOM 832 N N . ARG A 1 102 ? -9.609 6.496 8.530 1.00 91.12 102 ARG A N 1
ATOM 833 C CA . ARG A 1 102 ? -10.228 7.296 9.595 1.00 91.12 102 ARG A CA 1
ATOM 834 C C . ARG A 1 102 ? -11.447 6.597 10.193 1.00 91.12 102 ARG A C 1
ATOM 836 O O . ARG A 1 102 ? -11.587 6.567 11.415 1.00 91.12 102 ARG A O 1
ATOM 843 N N . TRP A 1 103 ? -12.320 6.049 9.351 1.00 94.12 103 TRP A N 1
ATOM 844 C CA . TRP A 1 103 ? -13.494 5.303 9.807 1.00 94.12 103 TRP A CA 1
ATOM 845 C C . TRP A 1 103 ? -13.108 4.053 10.584 1.00 94.12 103 TRP A C 1
ATOM 847 O O . TRP A 1 103 ? -13.627 3.837 11.677 1.00 94.12 103 TRP A O 1
ATOM 857 N N . TYR A 1 104 ? -12.142 3.290 10.081 1.00 91.12 104 TYR A N 1
ATOM 858 C CA . TYR A 1 104 ? -11.629 2.110 10.767 1.00 91.12 104 TYR A CA 1
ATOM 859 C C . TYR A 1 104 ? -11.131 2.439 12.184 1.00 91.12 104 TYR A C 1
ATOM 861 O O . TYR A 1 104 ? -11.516 1.777 13.149 1.00 91.12 104 TYR A O 1
ATOM 869 N N . LYS A 1 105 ? -10.362 3.528 12.342 1.00 91.75 105 LYS A N 1
ATOM 870 C CA . LYS A 1 105 ? -9.894 3.988 13.660 1.00 91.75 105 LYS A CA 1
ATOM 871 C C . LYS A 1 105 ? -11.053 4.319 14.606 1.00 91.75 105 LYS A C 1
ATOM 873 O O . LYS A 1 105 ? -11.018 3.917 15.768 1.00 91.75 105 LYS A O 1
ATOM 878 N N . LYS A 1 106 ? -12.086 5.011 14.112 1.00 93.88 106 LYS A N 1
ATOM 879 C CA . LYS A 1 106 ? -13.284 5.340 14.905 1.00 93.88 106 LYS A CA 1
ATOM 880 C C . LYS A 1 106 ? -14.028 4.088 15.364 1.00 93.88 106 LYS A C 1
ATOM 882 O O . LYS A 1 106 ? -14.393 4.002 16.531 1.00 93.88 106 LYS A O 1
ATOM 887 N N . VAL A 1 107 ? -14.220 3.115 14.474 1.00 94.12 107 VAL A N 1
ATOM 888 C CA . VAL A 1 107 ? -14.908 1.856 14.800 1.00 94.12 107 VAL A CA 1
ATOM 889 C C . VAL A 1 107 ? -14.117 1.052 15.832 1.00 94.12 107 VAL A C 1
ATOM 891 O O . VAL A 1 107 ? -14.700 0.587 16.809 1.00 94.12 107 VAL A O 1
ATOM 894 N N . LYS A 1 108 ? -12.789 0.947 15.679 1.00 93.12 108 LYS A N 1
ATOM 895 C CA . LYS A 1 108 ? -11.919 0.280 16.662 1.00 93.12 108 LYS A CA 1
ATOM 896 C C . LYS A 1 108 ? -12.050 0.927 18.044 1.00 93.12 108 LYS A C 1
ATOM 898 O O . LYS A 1 108 ? -12.256 0.220 19.024 1.00 93.12 108 LYS A O 1
ATOM 903 N N . GLN A 1 109 ? -11.996 2.259 18.111 1.00 93.94 109 GLN A N 1
ATOM 904 C CA . GLN A 1 109 ? -12.157 3.003 19.362 1.00 93.94 109 GLN A CA 1
ATOM 905 C C . GLN A 1 109 ? -13.539 2.786 19.987 1.00 93.94 109 GLN A C 1
ATOM 907 O O . GLN A 1 109 ? -13.634 2.507 21.178 1.00 93.94 109 GLN A O 1
ATOM 912 N N . PHE A 1 110 ? -14.602 2.879 19.187 1.00 93.88 110 PHE A N 1
ATOM 913 C CA . PHE A 1 110 ? -15.962 2.653 19.662 1.00 93.88 110 PHE A CA 1
ATOM 914 C C . PHE A 1 110 ? -16.129 1.247 20.250 1.00 93.88 110 PHE A C 1
ATOM 916 O O . PHE A 1 110 ? -16.637 1.107 21.357 1.00 93.88 110 PHE A O 1
ATOM 923 N N . ASN A 1 111 ? -15.645 0.215 19.554 1.00 92.69 111 ASN A N 1
ATOM 924 C CA . ASN A 1 111 ? -15.716 -1.167 20.024 1.00 92.69 111 ASN A CA 1
ATOM 925 C C . ASN A 1 111 ? -14.947 -1.373 21.340 1.00 92.69 111 ASN A C 1
ATOM 927 O O . ASN A 1 111 ? -15.454 -2.017 22.255 1.00 92.69 111 ASN A O 1
ATOM 931 N N . THR A 1 112 ? -13.746 -0.799 21.469 1.00 94.25 112 THR A N 1
ATOM 932 C CA . THR A 1 112 ? -12.985 -0.840 22.727 1.00 94.25 112 THR A CA 1
ATOM 933 C C . THR A 1 112 ? -13.749 -0.162 23.863 1.00 94.25 112 THR A C 1
ATOM 935 O O . THR A 1 112 ? -13.901 -0.752 24.929 1.00 94.25 112 THR A O 1
ATOM 938 N N . ASN A 1 113 ? -14.283 1.039 23.630 1.00 93.81 113 ASN A N 1
ATOM 939 C CA . ASN A 1 113 ? -15.053 1.773 24.635 1.00 93.81 113 ASN A CA 1
ATOM 940 C C . ASN A 1 113 ? -16.314 1.011 25.054 1.00 93.81 113 ASN A C 1
ATOM 942 O O . ASN A 1 113 ? -16.640 0.969 26.235 1.00 93.81 113 ASN A O 1
ATOM 946 N N . HIS A 1 114 ? -17.002 0.384 24.099 1.00 94.19 114 HIS A N 1
ATOM 947 C CA . HIS A 1 114 ? -18.176 -0.436 24.372 1.00 94.19 114 HIS A CA 1
ATOM 948 C C . HIS A 1 114 ? -17.834 -1.624 25.280 1.00 94.19 114 HIS A C 1
ATOM 950 O O . HIS A 1 114 ? -18.525 -1.855 26.268 1.00 94.19 114 HIS A O 1
ATOM 956 N N . ARG A 1 115 ? -16.743 -2.345 24.989 1.00 92.88 115 ARG A N 1
ATOM 957 C CA . ARG A 1 115 ? -16.274 -3.462 25.826 1.00 92.88 115 ARG A CA 1
ATOM 958 C C . ARG A 1 115 ? -15.933 -3.012 27.245 1.00 92.88 115 ARG A C 1
ATOM 960 O O . ARG A 1 115 ? -16.357 -3.652 28.196 1.00 92.88 115 ARG A O 1
ATOM 967 N N . LEU A 1 116 ? -15.223 -1.892 27.389 1.00 93.12 116 LEU A N 1
ATOM 968 C CA . LEU A 1 116 ? -14.903 -1.324 28.703 1.00 93.12 116 LEU A CA 1
ATOM 969 C C . LEU A 1 116 ? -16.167 -0.940 29.480 1.00 93.12 116 LEU A C 1
ATOM 971 O O . LEU A 1 116 ? -16.281 -1.248 30.660 1.00 93.12 116 LEU A O 1
ATOM 975 N N . ALA A 1 117 ? -17.143 -0.317 28.817 1.00 92.56 117 ALA A N 1
ATOM 976 C CA . ALA A 1 117 ? -18.408 0.046 29.447 1.00 92.56 117 ALA A CA 1
ATOM 977 C C . ALA A 1 117 ? -19.208 -1.179 29.925 1.00 92.56 117 ALA A C 1
ATOM 979 O O . ALA A 1 117 ? -19.847 -1.110 30.973 1.00 92.56 117 ALA A O 1
ATOM 980 N N . GLN A 1 118 ? -19.165 -2.293 29.186 1.00 91.69 118 GLN A N 1
ATOM 981 C CA . GLN A 1 118 ? -19.783 -3.550 29.621 1.00 91.69 118 GLN A CA 1
ATOM 982 C C . GLN A 1 118 ? -19.116 -4.100 30.886 1.00 91.69 118 GLN A C 1
ATOM 984 O O . GLN A 1 118 ? -19.827 -4.391 31.842 1.00 91.69 118 GLN A O 1
ATOM 989 N N . ILE A 1 119 ? -17.779 -4.137 30.931 1.00 91.50 119 ILE A N 1
ATOM 990 C CA . ILE A 1 119 ? -17.017 -4.592 32.109 1.00 91.50 119 ILE A CA 1
ATOM 991 C C . ILE A 1 119 ? -17.369 -3.749 33.342 1.00 91.50 119 ILE A C 1
ATOM 993 O O . ILE A 1 119 ? -17.768 -4.290 34.367 1.00 91.50 119 ILE A O 1
ATOM 997 N N . PHE A 1 120 ? -17.328 -2.416 33.229 1.00 88.44 120 PHE A N 1
ATOM 998 C CA . PHE A 1 120 ? -17.667 -1.540 34.357 1.00 88.44 120 PHE A CA 1
ATOM 999 C C . PHE A 1 120 ? -19.106 -1.720 34.842 1.00 88.44 120 PHE A C 1
ATOM 1001 O O . PHE A 1 120 ? -19.383 -1.606 36.038 1.00 88.44 120 PHE A O 1
ATOM 1008 N N . LYS A 1 121 ? -20.042 -1.987 33.926 1.00 87.88 121 LYS A N 1
ATOM 1009 C CA . LYS A 1 121 ? -21.434 -2.253 34.287 1.00 87.88 121 LYS A CA 1
ATOM 1010 C C . LYS A 1 121 ? -21.554 -3.553 35.085 1.00 87.88 121 LYS A C 1
ATOM 1012 O O . LYS A 1 121 ? -22.235 -3.555 36.107 1.00 87.88 121 LYS A O 1
ATOM 1017 N N . GLU A 1 122 ? -20.890 -4.616 34.643 1.00 86.12 122 GLU A N 1
ATOM 1018 C CA . GLU A 1 122 ? -20.874 -5.917 35.320 1.00 86.12 122 GLU A CA 1
ATOM 1019 C C . GLU A 1 122 ? -20.244 -5.818 36.717 1.00 86.12 122 GLU A C 1
ATOM 1021 O O . GLU A 1 122 ? -20.881 -6.211 37.693 1.00 86.12 122 GLU A O 1
ATOM 1026 N N . GLU A 1 123 ? -19.077 -5.178 36.843 1.00 83.88 123 GLU A N 1
ATOM 1027 C CA . GLU A 1 123 ? -18.411 -4.939 38.134 1.00 83.88 123 GLU A CA 1
ATOM 1028 C C . GLU A 1 123 ? -19.304 -4.148 39.103 1.00 83.88 123 GLU A C 1
ATOM 1030 O O . GLU A 1 123 ? -19.425 -4.480 40.284 1.00 83.88 123 GLU A O 1
ATOM 1035 N N . THR A 1 124 ? -19.985 -3.113 38.602 1.00 79.00 124 THR A N 1
ATOM 1036 C CA . THR A 1 124 ? -20.909 -2.303 39.410 1.00 79.00 124 THR A CA 1
ATOM 1037 C C . THR A 1 124 ? -22.121 -3.120 39.869 1.00 79.00 124 THR A C 1
ATOM 1039 O O . THR A 1 124 ? -22.608 -2.950 40.990 1.00 79.00 124 THR A O 1
ATOM 1042 N N . GLU A 1 125 ? -22.651 -3.997 39.015 1.00 82.12 125 GLU A N 1
ATOM 1043 C CA . GLU A 1 125 ? -23.754 -4.889 39.377 1.00 82.12 125 GLU A CA 1
ATOM 1044 C C . GLU A 1 125 ? -23.324 -5.943 40.406 1.00 82.12 125 GLU A C 1
ATOM 1046 O O . GLU A 1 125 ? -24.093 -6.243 41.320 1.00 82.12 125 GLU A O 1
ATOM 1051 N N . GLU A 1 126 ? -22.103 -6.463 40.311 1.00 79.12 126 GLU A N 1
ATOM 1052 C CA . GLU A 1 126 ? -21.546 -7.443 41.245 1.00 79.12 126 GLU A CA 1
ATOM 1053 C C . GLU A 1 126 ? -21.271 -6.841 42.633 1.00 79.12 126 GLU A C 1
ATOM 1055 O O . GLU A 1 126 ? -21.647 -7.426 43.655 1.00 79.12 126 GLU A O 1
ATOM 1060 N N . GLN A 1 127 ? -20.746 -5.612 42.691 1.00 72.56 127 GLN A N 1
ATOM 1061 C CA . GLN A 1 127 ? -20.601 -4.855 43.942 1.00 72.56 127 GLN A CA 1
ATOM 1062 C C . GLN A 1 127 ? -21.950 -4.610 44.635 1.00 72.56 127 GLN A C 1
ATOM 1064 O O . GLN A 1 127 ? -22.065 -4.729 45.854 1.00 72.56 127 GLN A O 1
ATOM 1069 N N . ARG A 1 128 ? -23.011 -4.320 43.870 1.00 72.94 128 ARG A N 1
ATOM 1070 C CA . ARG A 1 128 ? -24.364 -4.141 44.429 1.00 72.94 128 ARG A CA 1
ATOM 1071 C C . ARG A 1 128 ? -24.975 -5.437 44.959 1.00 72.94 128 ARG A C 1
ATOM 1073 O O . ARG A 1 128 ? -25.837 -5.373 45.832 1.00 72.94 128 ARG A O 1
ATOM 1080 N N . ARG A 1 129 ? -24.586 -6.597 44.420 1.00 74.81 129 ARG A N 1
ATOM 1081 C CA . ARG A 1 129 ? -25.066 -7.914 44.875 1.00 74.81 129 ARG A CA 1
ATOM 1082 C C . ARG A 1 129 ? -24.352 -8.394 46.137 1.00 74.81 129 ARG A C 1
ATOM 1084 O O . ARG A 1 129 ? -24.981 -9.068 46.934 1.00 74.81 129 ARG A O 1
ATOM 1091 N N . THR A 1 130 ? -23.080 -8.043 46.320 1.00 75.00 130 THR A N 1
ATOM 1092 C CA . THR A 1 130 ? -22.271 -8.426 47.495 1.00 75.00 130 THR A CA 1
ATOM 1093 C C . THR A 1 130 ? -22.467 -7.511 48.710 1.00 75.00 130 THR A C 1
ATOM 1095 O O . THR A 1 130 ? -22.105 -7.890 49.818 1.00 75.00 130 THR A O 1
ATOM 1098 N N . GLN A 1 131 ? -23.056 -6.324 48.524 1.00 65.25 131 GLN A N 1
ATOM 1099 C CA . GLN A 1 131 ? -23.449 -5.404 49.605 1.00 65.25 131 GLN A CA 1
ATOM 1100 C C . GLN A 1 131 ? -24.892 -5.603 50.118 1.00 65.25 131 GLN A C 1
ATOM 1102 O O . GLN A 1 131 ? -25.327 -4.853 50.993 1.00 65.25 131 GLN A O 1
ATOM 1107 N N . LYS A 1 132 ? -25.640 -6.567 49.573 1.00 53.53 132 LYS A N 1
ATOM 1108 C CA . LYS A 1 132 ? -26.962 -6.991 50.062 1.00 53.53 132 LYS A CA 1
ATOM 1109 C C . LYS A 1 132 ? -26.849 -8.296 50.830 1.00 53.53 132 LYS A C 1
ATOM 1111 O O . LYS A 1 132 ? -27.641 -8.448 51.783 1.00 53.53 132 LYS A O 1
#

Radius of gyration: 32.95 Å; chains: 1; bounding box: 103×37×84 Å

Sequence (132 aa):
MISRMRETARKQTIEWDTLDDFLDKFHNAFTPMDKTRSAMNEIQRLRQKPKIKVETIINRFKLLVGHANLGTETELDHTHLISLFQKSILPTLANKIITIQRWYKKVKQFNTNHRLAQIFKEETEEQRRTQK

Foldseek 3Di:
DDDDDDDDPPPPPPPDDDPVRVVVVVCVVVVPPQLLVVLVVVLQVAADDPPDDVVVSVVSLVVSCVSNVQDPDDPVSVVVSLVSSLRNYDVVVSVVVVVVVVVVVVVVVVVVVVVVVVVVVVVVVVVVVVVD

pLDDT: mean 83.27, std 14.42, range [39.78, 96.75]

Organism: Psilocybe cyanescens (NCBI:txid93625)